Protein AF-A0AA40KSC4-F1 (afdb_monomer_lite)

Organism: NCBI:txid60889

Secondary structure (DSSP, 8-state):
--HHHHHHHHHHHHHHHHHHHHHHHHHHHHTTTTT--SS-HHHHHHHHHHHHHHHHHHHHHHHHHHHHHHHHHHHHHH-SPPP-TT--HHHHHHHHHHHHHHHHHHHHHHHHHHHHHHHHHHHHHHHHHHHHTT--S-----SHHHHHHHHHTT-TTSTTSTTTSSSGGGSS--

Foldseek 3Di:
DVVVVVVVVVVVVVVVVVVVVVVVVVVVVVVVVVPDPPDDPVRVVVVVVVVVVVVVVVVVVVVVVVVVVVVVVCCVVVDDDDDDPPDDPVVVVVVVVVVVVVVVVVVVVVVVVVVVVVVVVVVVVVVVVVVVVVPPDDDDDDPPPVVVVCVVPVPPPDPVVVVVVVPVVPPPPD

InterPro domains:
  IPR001978 Troponin [PF00992] (44-130)
  IPR038077 Troponin domain superfamily [G3DSA:1.20.5.350] (29-167)
  IPR038077 Troponin domain superfamily [SSF90250] (38-125)
  IPR050875 Troponin I [PTHR13738] (4-150)

pLDDT: mean 74.46, std 19.04, range [39.09, 96.94]

Radius of gyration: 36.13 Å; chains: 1; bounding box: 70×34×116 Å

Structure (mmCIF, N/CA/C/O backbone):
data_AF-A0AA40KSC4-F1
#
_entry.id   AF-A0AA40KSC4-F1
#
loop_
_atom_site.group_PDB
_atom_site.id
_atom_site.type_symbol
_atom_site.label_atom_id
_atom_site.label_alt_id
_atom_site.label_comp_id
_atom_site.label_asym_id
_atom_site.label_entity_id
_atom_site.label_seq_id
_atom_site.pdbx_PDB_ins_code
_atom_site.Cartn_x
_atom_site.Cartn_y
_atom_site.Cartn_z
_atom_site.occupancy
_atom_site.B_iso_or_equiv
_atom_site.auth_seq_id
_atom_site.auth_comp_id
_atom_site.auth_asym_id
_atom_site.auth_atom_id
_atom_site.pdbx_PDB_model_num
ATOM 1 N N . MET A 1 1 ? 9.607 7.571 -80.999 1.00 56.31 1 MET A N 1
ATOM 2 C CA . MET A 1 1 ? 10.299 6.287 -80.749 1.00 56.31 1 MET A CA 1
ATOM 3 C C . MET A 1 1 ? 11.810 6.425 -80.520 1.00 56.31 1 MET A C 1
ATOM 5 O O . MET A 1 1 ? 12.363 5.524 -79.915 1.00 56.31 1 MET A O 1
ATOM 9 N N . ALA A 1 2 ? 12.485 7.516 -80.926 1.00 57.31 2 ALA A N 1
ATOM 10 C CA . ALA A 1 2 ? 13.921 7.715 -80.645 1.00 57.31 2 ALA A CA 1
ATOM 11 C C . ALA A 1 2 ? 14.215 8.330 -79.252 1.00 57.31 2 ALA A C 1
ATOM 13 O O . ALA A 1 2 ? 15.182 7.944 -78.602 1.00 57.31 2 ALA A O 1
ATOM 14 N N . ASP A 1 3 ? 13.349 9.216 -78.745 1.00 55.50 3 ASP A N 1
ATOM 15 C CA . ASP A 1 3 ? 13.560 9.906 -77.456 1.00 55.50 3 ASP A CA 1
ATOM 16 C C . ASP A 1 3 ? 13.404 9.013 -76.209 1.00 55.50 3 ASP A C 1
ATOM 18 O O . ASP A 1 3 ? 13.954 9.311 -75.144 1.00 55.50 3 ASP A O 1
ATOM 22 N N . ASP A 1 4 ? 12.668 7.904 -76.318 1.00 57.59 4 ASP A N 1
ATOM 23 C CA . ASP A 1 4 ? 12.427 6.991 -75.193 1.00 57.59 4 ASP A CA 1
ATOM 24 C C . ASP A 1 4 ? 13.629 6.077 -74.918 1.00 57.59 4 ASP A C 1
ATOM 26 O O . ASP A 1 4 ? 13.910 5.733 -73.765 1.00 57.59 4 ASP A O 1
ATOM 30 N N . GLU A 1 5 ? 14.402 5.729 -75.950 1.00 60.81 5 GLU A N 1
ATOM 31 C CA . GLU A 1 5 ? 15.614 4.925 -75.787 1.00 60.81 5 GLU A CA 1
ATOM 32 C C . GLU A 1 5 ? 16.754 5.718 -75.142 1.00 60.81 5 GLU A C 1
ATOM 34 O O . GLU A 1 5 ? 17.491 5.177 -74.313 1.00 60.81 5 GLU A O 1
ATOM 39 N N . GLU A 1 6 ? 16.887 7.009 -75.452 1.00 62.53 6 GLU A N 1
ATOM 40 C CA . GLU A 1 6 ? 17.943 7.847 -74.880 1.00 62.53 6 GLU A CA 1
ATOM 41 C C . GLU A 1 6 ? 17.708 8.126 -73.386 1.00 62.53 6 GLU A C 1
ATOM 43 O O . GLU A 1 6 ? 18.639 8.055 -72.575 1.00 62.53 6 GLU A O 1
ATOM 48 N N . LYS A 1 7 ? 16.451 8.348 -72.980 1.00 64.38 7 LYS A N 1
ATOM 49 C CA . LYS A 1 7 ? 16.074 8.469 -71.560 1.00 64.38 7 LYS A CA 1
ATOM 50 C C . LYS A 1 7 ? 16.331 7.173 -70.795 1.00 64.38 7 LYS A C 1
ATOM 52 O O . LYS A 1 7 ? 16.880 7.215 -69.695 1.00 64.38 7 LYS A O 1
ATOM 57 N N . LYS A 1 8 ? 16.022 6.021 -71.397 1.00 68.62 8 LYS A N 1
ATOM 58 C CA . LYS A 1 8 ? 16.261 4.703 -70.792 1.00 68.62 8 LYS A CA 1
ATOM 59 C C . LYS A 1 8 ? 17.755 4.413 -70.605 1.00 68.62 8 LYS A C 1
ATOM 61 O O . LYS A 1 8 ? 18.143 3.855 -69.580 1.00 68.62 8 LYS A O 1
ATOM 66 N N . ARG A 1 9 ? 18.608 4.858 -71.537 1.00 70.38 9 ARG A N 1
ATOM 67 C CA . ARG A 1 9 ? 20.077 4.765 -71.420 1.00 70.38 9 ARG A CA 1
ATOM 68 C C . ARG A 1 9 ? 20.629 5.671 -70.316 1.00 70.38 9 ARG A C 1
ATOM 70 O O . ARG A 1 9 ? 21.408 5.201 -69.489 1.00 70.38 9 ARG A O 1
ATOM 77 N N . LYS A 1 10 ? 20.174 6.927 -70.238 1.00 71.31 10 LYS A N 1
ATOM 78 C CA . LYS A 1 10 ? 20.571 7.862 -69.166 1.00 71.31 10 LYS A CA 1
ATOM 79 C C . LYS A 1 10 ? 20.138 7.360 -67.786 1.00 71.31 10 LYS A C 1
ATOM 81 O O . LYS A 1 10 ? 20.911 7.431 -66.834 1.00 71.31 10 LYS A O 1
ATOM 86 N N . GLN A 1 11 ? 18.943 6.782 -67.681 1.00 67.31 11 GLN A N 1
ATOM 87 C CA . GLN A 1 11 ? 18.432 6.233 -66.427 1.00 67.31 11 GLN A CA 1
ATOM 88 C C . GLN A 1 11 ? 19.224 4.995 -65.979 1.00 67.31 11 GLN A C 1
ATOM 90 O O . GLN A 1 11 ? 19.674 4.941 -64.833 1.00 67.31 11 GLN A O 1
ATOM 95 N N . ALA A 1 12 ? 19.529 4.078 -66.903 1.00 75.38 12 ALA A N 1
ATOM 96 C CA . ALA A 1 12 ? 20.381 2.920 -66.632 1.00 75.38 12 ALA A CA 1
ATOM 97 C C . ALA A 1 12 ? 21.796 3.315 -66.171 1.00 75.38 12 ALA A C 1
ATOM 99 O O . ALA A 1 12 ? 22.358 2.692 -65.268 1.00 75.38 12 ALA A O 1
ATOM 100 N N . GLU A 1 13 ? 22.370 4.379 -66.734 1.00 74.50 13 GLU A N 1
ATOM 101 C CA . GLU A 1 13 ? 23.677 4.880 -66.307 1.00 74.50 13 GLU A CA 1
ATOM 102 C C . GLU A 1 13 ? 23.628 5.506 -64.903 1.00 74.50 13 GLU A C 1
ATOM 104 O O . GLU A 1 13 ? 24.516 5.270 -64.077 1.00 74.50 13 GLU A O 1
ATOM 109 N N . THR A 1 14 ? 22.566 6.255 -64.587 1.00 69.81 14 THR A N 1
ATOM 110 C CA . THR A 1 14 ? 22.382 6.817 -63.240 1.00 69.81 14 THR A CA 1
ATOM 111 C C . THR A 1 14 ? 22.144 5.742 -62.184 1.00 69.81 14 THR A C 1
ATOM 113 O O . THR A 1 14 ? 22.677 5.847 -61.077 1.00 69.81 14 THR A O 1
ATOM 116 N N . ASP A 1 15 ? 21.415 4.681 -62.522 1.00 76.19 15 ASP A N 1
ATOM 117 C CA . ASP A 1 15 ? 21.152 3.571 -61.610 1.00 76.19 15 ASP A CA 1
ATOM 118 C C . ASP A 1 15 ? 22.405 2.714 -61.393 1.00 76.19 15 ASP A C 1
ATOM 120 O O . ASP A 1 15 ? 22.669 2.287 -60.266 1.00 76.19 15 ASP A O 1
ATOM 124 N N . ARG A 1 16 ? 23.262 2.577 -62.414 1.00 76.81 16 ARG A N 1
ATOM 125 C CA . ARG A 1 16 ? 24.585 1.952 -62.278 1.00 76.81 16 ARG A CA 1
ATOM 126 C C . ARG A 1 16 ? 25.504 2.756 -61.352 1.00 76.81 16 ARG A C 1
ATOM 128 O O . ARG A 1 16 ? 26.089 2.182 -60.435 1.00 76.81 16 ARG A O 1
ATOM 135 N N . LYS A 1 17 ? 25.560 4.084 -61.514 1.00 79.19 17 LYS A N 1
ATOM 136 C CA . LYS A 1 17 ? 26.336 4.981 -60.632 1.00 79.19 17 LYS A CA 1
ATOM 137 C C . LYS A 1 17 ? 25.819 4.953 -59.187 1.00 79.19 17 LYS A C 1
ATOM 139 O O . LYS A 1 17 ? 26.605 4.925 -58.243 1.00 79.19 17 LYS A O 1
ATOM 144 N N . ARG A 1 18 ? 24.499 4.898 -58.984 1.00 73.44 18 ARG A N 1
ATOM 145 C CA . ARG A 1 18 ? 23.886 4.770 -57.647 1.00 73.44 18 ARG A CA 1
ATOM 146 C C . ARG A 1 18 ? 24.179 3.417 -56.997 1.00 73.44 18 ARG A C 1
ATOM 148 O O . ARG A 1 18 ? 24.450 3.373 -55.796 1.00 73.44 18 ARG A O 1
ATOM 155 N N . ALA A 1 19 ? 24.148 2.331 -57.768 1.00 78.19 19 ALA A N 1
ATOM 156 C CA . ALA A 1 19 ? 24.475 0.993 -57.284 1.00 78.19 19 ALA A CA 1
ATOM 157 C C . ALA A 1 19 ? 25.947 0.884 -56.862 1.00 78.19 19 ALA A C 1
ATOM 159 O O . ALA A 1 19 ? 26.241 0.339 -55.800 1.00 78.19 19 ALA A O 1
ATOM 160 N N . GLU A 1 20 ? 26.858 1.480 -57.629 1.00 78.75 20 GLU A N 1
ATOM 161 C CA . GLU A 1 20 ? 28.287 1.513 -57.315 1.00 78.75 20 GLU A CA 1
ATOM 162 C C . GLU A 1 20 ? 28.583 2.313 -56.035 1.00 78.75 20 GLU A C 1
ATOM 164 O O . GLU A 1 20 ? 29.295 1.842 -55.146 1.00 78.75 20 GLU A O 1
ATOM 169 N N . VAL A 1 21 ? 27.954 3.484 -55.868 1.00 75.50 21 VAL A N 1
ATOM 170 C CA . VAL A 1 21 ? 28.062 4.279 -54.630 1.00 75.50 21 VAL A CA 1
ATOM 171 C C . VAL A 1 21 ? 27.519 3.506 -53.424 1.00 75.50 21 VAL A C 1
ATOM 173 O O . VAL A 1 21 ? 28.109 3.543 -52.340 1.00 75.50 21 VAL A O 1
ATOM 176 N N . ARG A 1 22 ? 26.423 2.759 -53.603 1.00 75.56 22 ARG A N 1
ATOM 177 C CA . ARG A 1 22 ? 25.840 1.918 -52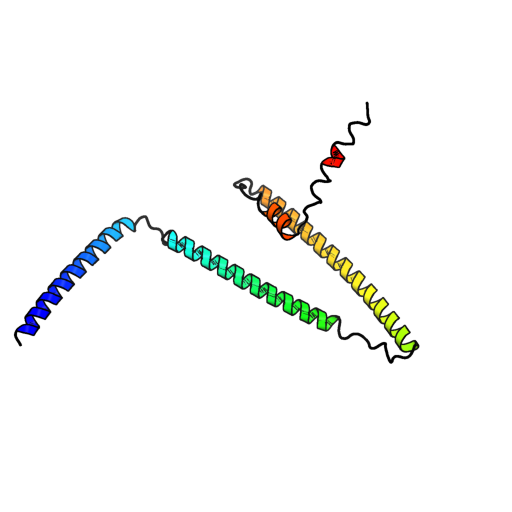.551 1.00 75.56 22 ARG A CA 1
ATOM 178 C C . ARG A 1 22 ? 26.751 0.744 -52.185 1.00 75.56 22 ARG A C 1
ATOM 180 O O . ARG A 1 22 ? 26.925 0.484 -50.996 1.00 75.56 22 ARG A O 1
ATOM 187 N N . ALA A 1 23 ? 27.372 0.096 -53.170 1.00 79.31 23 ALA A N 1
ATOM 188 C CA . ALA A 1 23 ? 28.334 -0.982 -52.954 1.00 79.31 23 ALA 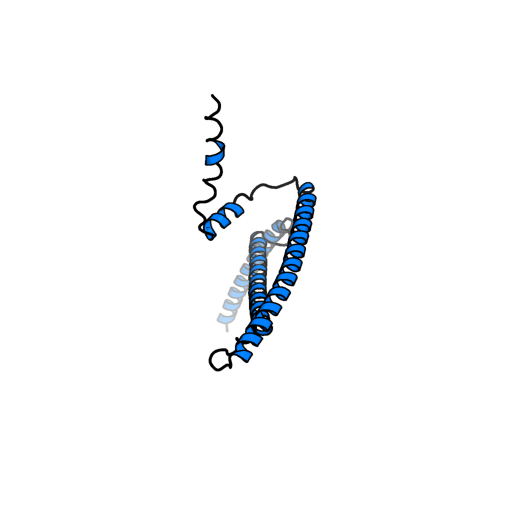A CA 1
ATOM 189 C C . ALA A 1 23 ? 29.580 -0.482 -52.203 1.00 79.31 23 ALA A C 1
ATOM 191 O O . ALA A 1 23 ? 29.971 -1.071 -51.194 1.00 79.31 23 ALA A O 1
ATOM 192 N N . ARG A 1 24 ? 30.123 0.677 -52.597 1.00 74.25 24 ARG A N 1
ATOM 193 C CA . ARG A 1 24 ? 31.278 1.306 -51.935 1.00 74.25 24 ARG A CA 1
ATOM 194 C C . ARG A 1 24 ? 30.981 1.702 -50.482 1.00 74.25 24 ARG A C 1
ATOM 196 O O . ARG A 1 24 ? 31.824 1.525 -49.601 1.00 74.25 24 ARG A O 1
ATOM 203 N N . LEU A 1 25 ? 29.771 2.196 -50.205 1.00 68.12 25 LEU A N 1
ATOM 204 C CA . LEU A 1 25 ? 29.307 2.486 -48.840 1.00 68.12 25 LEU A CA 1
ATOM 205 C C . LEU A 1 25 ? 29.128 1.212 -48.001 1.00 68.12 25 LEU A C 1
ATOM 207 O O . LEU A 1 25 ? 29.429 1.207 -46.803 1.00 68.12 25 LEU A O 1
ATOM 211 N N . GLU A 1 26 ? 28.658 0.122 -48.607 1.00 70.19 26 GLU A N 1
ATOM 212 C CA . GLU A 1 26 ? 28.467 -1.152 -47.919 1.00 70.19 26 GLU A CA 1
ATOM 213 C C . GLU A 1 26 ? 29.805 -1.828 -47.584 1.00 70.19 26 GLU A C 1
ATOM 215 O O . GLU A 1 26 ? 29.969 -2.347 -46.475 1.00 70.19 26 GLU A O 1
ATOM 220 N N . GLU A 1 27 ? 30.787 -1.758 -48.479 1.00 67.38 27 GLU A N 1
ATOM 221 C CA . GLU A 1 27 ? 32.127 -2.321 -48.300 1.00 67.38 27 GLU A CA 1
ATOM 222 C C . GLU A 1 27 ? 32.930 -1.569 -47.226 1.00 67.38 27 GLU A C 1
ATOM 224 O O . GLU A 1 27 ? 33.453 -2.185 -46.291 1.00 67.38 27 GLU A O 1
ATOM 229 N N . ALA A 1 28 ? 32.865 -0.232 -47.221 1.00 65.94 28 ALA A N 1
ATOM 230 C CA . ALA A 1 28 ? 33.409 0.595 -46.139 1.00 65.94 28 ALA A CA 1
ATOM 231 C C . ALA A 1 28 ? 32.735 0.321 -44.775 1.00 65.94 28 ALA A C 1
ATOM 233 O O . ALA A 1 28 ? 33.330 0.529 -43.710 1.00 65.94 28 ALA A O 1
ATOM 234 N N . SER A 1 29 ? 31.490 -0.174 -44.779 1.00 61.03 29 SER A N 1
ATOM 235 C CA . SER A 1 29 ? 30.779 -0.562 -43.559 1.00 61.03 29 SER A CA 1
ATOM 236 C C . SER A 1 29 ? 31.182 -1.947 -43.037 1.00 61.03 29 SER A C 1
ATOM 238 O O . SER A 1 29 ? 31.087 -2.167 -41.830 1.00 61.03 29 SER A O 1
ATOM 240 N N . LYS A 1 30 ? 31.647 -2.870 -43.895 1.00 62.56 30 LYS A N 1
ATOM 241 C CA . LYS A 1 30 ? 31.992 -4.260 -43.527 1.00 62.56 30 LYS A CA 1
ATOM 242 C C . LYS A 1 30 ? 33.263 -4.340 -42.677 1.00 62.56 30 LYS A C 1
ATOM 244 O O . LYS A 1 30 ? 33.241 -4.992 -41.635 1.00 62.56 30 LYS A O 1
ATOM 249 N N . ALA A 1 31 ? 34.293 -3.554 -42.990 1.00 58.94 31 ALA A N 1
ATOM 250 C CA . ALA A 1 31 ? 35.514 -3.474 -42.176 1.00 58.94 31 ALA A CA 1
ATOM 251 C C . ALA A 1 31 ? 35.276 -2.899 -40.758 1.00 58.94 31 ALA A C 1
ATOM 253 O O . ALA A 1 31 ? 35.989 -3.225 -39.811 1.00 58.94 31 ALA A O 1
ATOM 254 N N . LYS A 1 32 ? 34.217 -2.094 -40.567 1.00 56.91 32 LYS A N 1
ATOM 255 C CA . LYS A 1 32 ? 33.813 -1.553 -39.251 1.00 56.91 32 LYS A CA 1
ATOM 256 C C . LYS A 1 32 ? 32.831 -2.453 -38.481 1.00 56.91 32 LYS A C 1
ATOM 258 O O . LYS A 1 32 ? 32.484 -2.122 -37.345 1.00 56.91 32 LYS A O 1
ATOM 263 N N . LYS A 1 33 ? 32.360 -3.563 -39.067 1.00 54.53 33 LYS A N 1
ATOM 264 C CA . LYS A 1 33 ? 31.391 -4.488 -38.440 1.00 54.53 33 LYS A CA 1
ATOM 265 C C . LYS A 1 33 ? 32.045 -5.502 -37.498 1.00 54.53 33 LYS A C 1
ATOM 267 O O . LYS A 1 33 ? 31.406 -5.885 -36.526 1.00 54.53 33 LYS A O 1
ATOM 272 N N . ALA A 1 34 ? 33.322 -5.841 -37.689 1.00 56.16 34 ALA A N 1
ATOM 273 C CA . ALA A 1 34 ? 34.016 -6.839 -36.863 1.00 56.16 34 ALA A CA 1
ATOM 274 C C . ALA A 1 34 ? 34.230 -6.419 -35.388 1.00 56.16 34 ALA A C 1
ATOM 276 O O . ALA A 1 34 ? 34.394 -7.276 -34.528 1.00 56.16 34 ALA A O 1
ATOM 277 N N . LYS A 1 35 ? 34.170 -5.115 -35.060 1.00 56.25 35 LYS A N 1
ATOM 278 C CA . LYS A 1 35 ? 34.245 -4.593 -33.672 1.00 56.25 35 LYS A CA 1
ATOM 279 C C . LYS A 1 35 ? 32.929 -3.983 -33.157 1.00 56.25 35 LYS A C 1
ATOM 281 O O . LYS A 1 35 ? 32.883 -3.425 -32.062 1.00 56.25 35 LYS A O 1
ATOM 286 N N . LYS A 1 36 ? 31.839 -4.068 -33.928 1.00 56.28 36 LYS A N 1
ATOM 287 C CA . LYS A 1 36 ? 30.520 -3.510 -33.579 1.00 56.28 36 LYS A CA 1
ATOM 288 C C . LYS A 1 36 ? 29.629 -4.625 -33.033 1.00 56.28 36 LYS A C 1
ATOM 290 O O . LYS A 1 36 ? 28.798 -5.175 -33.746 1.00 56.28 36 LYS A O 1
ATOM 295 N N . GLY A 1 37 ? 29.803 -4.961 -31.754 1.00 62.50 37 GLY A N 1
ATOM 296 C CA . GLY A 1 37 ? 28.872 -5.851 -31.055 1.00 62.50 37 GLY A CA 1
ATOM 297 C C . GLY A 1 37 ? 27.428 -5.373 -31.243 1.00 62.50 37 GLY A C 1
ATOM 298 O O . GLY A 1 37 ? 27.203 -4.174 -31.147 1.00 62.50 37 GLY A O 1
ATOM 299 N N . PHE A 1 38 ? 26.518 -6.311 -31.538 1.00 63.31 38 PHE A N 1
ATOM 300 C CA . PHE A 1 38 ? 25.040 -6.338 -31.684 1.00 63.31 38 PHE A CA 1
ATOM 301 C C . PHE A 1 38 ? 24.180 -5.042 -31.649 1.00 63.31 38 PHE A C 1
ATOM 303 O O . PHE A 1 38 ? 23.093 -4.995 -32.218 1.00 63.31 38 PHE A O 1
ATOM 310 N N . MET A 1 39 ? 24.614 -3.967 -30.998 1.00 76.19 39 MET A N 1
ATOM 311 C CA . MET A 1 39 ? 23.925 -2.691 -30.854 1.00 76.19 39 MET A CA 1
ATOM 312 C C . MET A 1 39 ? 24.887 -1.517 -31.047 1.00 76.19 39 MET A C 1
ATOM 314 O O . MET A 1 39 ? 25.936 -1.460 -30.407 1.00 76.19 39 MET A O 1
ATOM 318 N N . THR A 1 40 ? 24.476 -0.495 -31.805 1.00 83.69 40 THR A N 1
ATOM 319 C CA . THR A 1 40 ? 25.150 0.810 -31.738 1.00 83.69 40 THR A CA 1
ATOM 320 C C . THR A 1 40 ? 24.953 1.430 -30.344 1.00 83.69 40 THR A C 1
ATOM 322 O O . THR A 1 40 ? 23.908 1.215 -29.709 1.00 83.69 40 THR A O 1
ATOM 325 N N . PRO A 1 41 ? 25.939 2.185 -29.824 1.00 81.94 41 PRO A N 1
ATOM 326 C CA . PRO A 1 41 ? 25.871 2.761 -28.480 1.00 81.94 41 PRO A CA 1
ATOM 327 C C . PRO A 1 41 ? 24.632 3.646 -28.279 1.00 81.94 41 PRO A C 1
ATOM 329 O O . PRO A 1 41 ? 23.996 3.575 -27.224 1.00 81.94 41 PRO A O 1
ATOM 332 N N . ASP A 1 42 ? 24.220 4.393 -29.304 1.00 81.44 42 ASP A N 1
ATOM 333 C CA . ASP A 1 42 ? 23.038 5.260 -29.250 1.00 81.44 42 ASP A CA 1
ATOM 334 C C . ASP A 1 42 ? 21.729 4.471 -29.238 1.00 81.44 42 ASP A C 1
ATOM 336 O O . ASP A 1 42 ? 20.832 4.760 -28.440 1.00 81.44 42 ASP A O 1
ATOM 340 N N . ARG A 1 43 ? 21.641 3.386 -30.019 1.00 83.31 43 ARG A N 1
ATOM 341 C CA . ARG A 1 43 ? 20.479 2.486 -29.985 1.00 83.31 43 ARG A CA 1
ATOM 342 C C . ARG A 1 43 ? 20.351 1.810 -28.618 1.00 83.31 43 ARG A C 1
ATOM 344 O O . ARG A 1 43 ? 19.245 1.696 -28.095 1.00 83.31 43 ARG A O 1
ATOM 351 N N . LY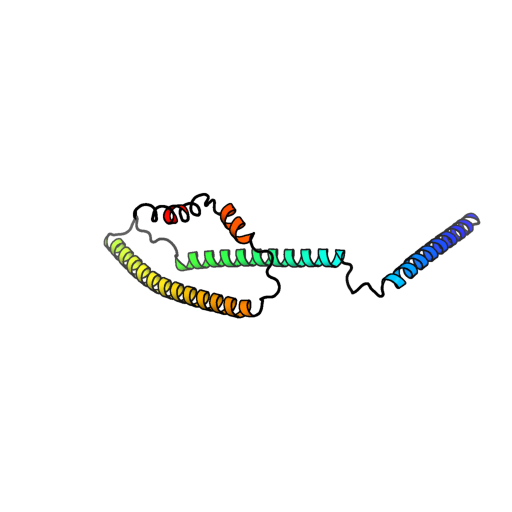S A 1 44 ? 21.469 1.413 -27.993 1.00 84.75 44 LYS A N 1
ATOM 352 C CA . LYS A 1 44 ? 21.478 0.815 -26.644 1.00 84.75 44 LYS A CA 1
ATOM 353 C C . LYS A 1 44 ? 21.045 1.824 -25.569 1.00 84.75 44 LYS A C 1
ATOM 355 O O . LYS A 1 44 ? 20.296 1.460 -24.664 1.00 84.75 44 LYS A O 1
ATOM 360 N N . LYS A 1 45 ? 21.465 3.092 -25.666 1.00 85.81 45 LYS A N 1
ATOM 361 C CA . LYS A 1 45 ? 20.992 4.176 -24.781 1.00 85.81 45 LYS A CA 1
ATOM 362 C C . LYS A 1 45 ? 19.482 4.394 -24.924 1.00 85.81 45 LYS A C 1
ATOM 364 O O . LYS A 1 45 ? 18.785 4.386 -23.910 1.00 85.81 45 LYS A O 1
ATOM 369 N N . LYS A 1 46 ? 18.977 4.493 -26.160 1.00 88.75 46 LYS A N 1
ATOM 370 C CA . LYS A 1 46 ? 17.543 4.665 -26.444 1.00 88.75 46 LYS A CA 1
ATOM 371 C C . LYS A 1 46 ? 16.709 3.486 -25.929 1.00 88.75 46 LYS A C 1
ATOM 373 O O . LYS A 1 46 ? 15.688 3.703 -25.287 1.00 88.75 46 LYS A O 1
ATOM 378 N N . LEU A 1 47 ? 17.179 2.252 -26.120 1.00 89.94 47 LEU A N 1
ATOM 379 C CA . LEU A 1 47 ? 16.496 1.053 -25.625 1.00 89.94 47 LEU A CA 1
ATOM 380 C C . LEU A 1 47 ? 16.396 1.031 -24.092 1.00 89.94 47 LEU A C 1
ATOM 382 O O . LEU A 1 47 ? 15.317 0.804 -23.553 1.00 89.94 47 LEU A O 1
ATOM 386 N N . ARG A 1 48 ? 17.487 1.328 -23.373 1.00 90.12 48 ARG A N 1
ATOM 387 C CA . ARG A 1 48 ? 17.462 1.397 -21.898 1.00 90.12 48 ARG A CA 1
ATOM 388 C C . ARG A 1 48 ? 16.494 2.457 -21.379 1.00 90.12 48 ARG A C 1
ATOM 390 O O . ARG A 1 48 ? 15.834 2.226 -20.370 1.00 90.12 48 ARG A O 1
ATOM 397 N N . LEU A 1 49 ? 16.415 3.604 -22.055 1.00 90.44 49 LEU A N 1
ATOM 398 C CA . LEU A 1 49 ? 15.462 4.654 -21.705 1.00 90.44 49 LEU A CA 1
ATOM 399 C C . LEU A 1 49 ? 14.019 4.162 -21.859 1.00 90.44 49 LEU A C 1
ATOM 401 O O . LEU A 1 49 ? 13.226 4.335 -20.940 1.00 90.44 49 LEU A O 1
ATOM 405 N N . LEU A 1 50 ? 13.692 3.515 -22.982 1.00 92.62 50 LEU A N 1
ATOM 406 C CA . LEU A 1 50 ? 12.352 2.973 -23.226 1.00 92.62 50 LEU A CA 1
ATOM 407 C C . LEU A 1 50 ? 11.963 1.904 -22.198 1.00 92.62 50 LEU A C 1
ATOM 409 O O . LEU A 1 50 ? 10.842 1.923 -21.702 1.00 92.62 50 LEU A O 1
ATOM 413 N N . LEU A 1 51 ? 12.894 1.023 -21.820 1.00 92.88 51 LEU A N 1
ATOM 414 C CA . LEU A 1 51 ? 12.641 -0.011 -20.811 1.00 92.88 51 LEU A CA 1
ATOM 415 C C . LEU A 1 51 ? 12.358 0.583 -19.425 1.00 92.88 51 LEU A C 1
ATOM 417 O O . LEU A 1 51 ? 11.423 0.151 -18.760 1.00 92.88 51 LEU A O 1
ATOM 421 N N . ARG A 1 52 ? 13.113 1.607 -19.004 1.00 93.00 52 ARG A N 1
ATOM 422 C CA . ARG A 1 52 ? 12.863 2.304 -17.730 1.00 93.00 52 ARG A CA 1
ATOM 423 C C . ARG A 1 52 ? 11.550 3.077 -17.744 1.00 93.00 52 ARG A C 1
ATOM 425 O O . ARG A 1 52 ? 10.834 3.037 -16.754 1.00 93.00 52 ARG A O 1
ATOM 432 N N . LYS A 1 53 ? 11.223 3.742 -18.859 1.00 94.00 53 LYS A N 1
ATOM 433 C CA . LYS A 1 53 ? 9.935 4.430 -19.033 1.00 94.00 53 LYS A CA 1
ATOM 434 C C . LYS A 1 53 ? 8.771 3.448 -18.937 1.00 94.00 53 LYS A C 1
ATOM 436 O O . LYS A 1 53 ? 7.848 3.693 -18.177 1.00 94.00 53 LYS A O 1
ATOM 441 N N . LYS A 1 54 ? 8.856 2.303 -19.623 1.00 94.69 54 LYS A N 1
ATOM 442 C CA . LYS A 1 54 ? 7.835 1.252 -19.535 1.00 94.69 54 LYS A CA 1
ATOM 443 C C . LYS A 1 54 ? 7.708 0.701 -18.111 1.00 94.69 54 LYS A C 1
ATOM 445 O O . LYS A 1 54 ? 6.599 0.549 -17.627 1.00 94.69 54 LYS A O 1
ATOM 450 N N . ALA A 1 55 ? 8.825 0.448 -17.428 1.00 93.56 55 ALA A N 1
ATOM 451 C CA . ALA A 1 55 ? 8.801 -0.021 -16.043 1.00 93.56 55 ALA A CA 1
ATOM 452 C C . ALA A 1 55 ? 8.189 1.011 -15.077 1.00 93.56 55 ALA A C 1
ATOM 454 O O . ALA A 1 55 ? 7.445 0.632 -14.180 1.00 93.56 55 ALA A O 1
ATOM 455 N N . ALA A 1 56 ? 8.474 2.303 -15.267 1.00 92.12 56 ALA A N 1
ATOM 456 C CA . ALA A 1 56 ? 7.899 3.376 -14.458 1.00 92.12 56 ALA A CA 1
ATOM 457 C C . ALA A 1 56 ? 6.387 3.535 -14.689 1.00 92.12 56 ALA A C 1
ATOM 459 O O . ALA A 1 56 ? 5.640 3.675 -13.726 1.00 92.12 56 ALA A O 1
ATOM 460 N N . GLU A 1 57 ? 5.938 3.468 -15.945 1.00 91.75 57 GLU A N 1
ATOM 461 C CA . GLU A 1 57 ? 4.512 3.514 -16.295 1.00 91.75 57 GLU A CA 1
ATOM 462 C C . GLU A 1 57 ? 3.739 2.331 -15.701 1.00 91.75 57 GLU A C 1
ATOM 464 O O . GLU A 1 57 ? 2.701 2.521 -15.073 1.00 91.75 57 GLU A O 1
ATOM 469 N N . GLU A 1 58 ? 4.261 1.109 -15.828 1.00 90.12 58 GLU A N 1
ATOM 470 C CA . GLU A 1 58 ? 3.611 -0.074 -15.249 1.00 90.12 58 GLU A CA 1
ATOM 471 C C . GLU A 1 58 ? 3.590 -0.026 -13.712 1.00 90.12 58 GLU A C 1
ATOM 473 O O . GLU A 1 58 ? 2.574 -0.360 -13.104 1.00 90.12 58 GLU A O 1
ATOM 478 N N . LEU A 1 59 ? 4.651 0.486 -13.074 1.00 90.56 59 LEU A N 1
ATOM 479 C CA . LEU A 1 59 ? 4.669 0.708 -11.625 1.00 90.56 59 LEU A CA 1
ATOM 480 C C . LEU A 1 59 ? 3.595 1.716 -11.189 1.00 90.56 59 LEU A C 1
ATOM 482 O O . LEU A 1 59 ? 2.928 1.500 -10.178 1.00 90.56 59 LEU A O 1
ATOM 486 N N . LYS A 1 60 ? 3.407 2.806 -11.944 1.00 92.00 60 LYS A N 1
ATOM 487 C CA . LYS A 1 60 ? 2.388 3.821 -11.647 1.00 92.00 60 LYS A CA 1
ATOM 488 C C . LYS A 1 60 ? 0.972 3.252 -11.779 1.00 92.00 60 LYS A C 1
ATOM 490 O O . LYS A 1 60 ? 0.164 3.426 -10.871 1.00 92.00 60 LYS A O 1
ATOM 495 N N . LYS A 1 61 ? 0.693 2.494 -12.844 1.00 93.31 61 LYS A N 1
ATOM 496 C CA . LYS A 1 61 ? -0.598 1.803 -13.016 1.00 93.31 61 LYS A CA 1
ATOM 497 C C . LYS A 1 61 ? -0.883 0.814 -11.888 1.00 93.31 61 LYS A C 1
ATOM 499 O O . LYS A 1 61 ? -2.011 0.718 -11.413 1.00 93.31 61 LYS A O 1
ATOM 504 N N . GLU A 1 62 ? 0.128 0.077 -11.431 1.00 91.94 62 GLU A N 1
ATOM 505 C CA . GLU A 1 62 ? -0.043 -0.853 -10.315 1.00 91.94 62 GLU A CA 1
ATOM 506 C C . GLU A 1 62 ? -0.323 -0.127 -8.991 1.00 91.94 62 GLU A C 1
ATOM 508 O O . GLU A 1 62 ? -1.170 -0.575 -8.212 1.00 91.94 62 GLU A O 1
ATOM 513 N N . GLN A 1 63 ? 0.332 1.013 -8.749 1.00 89.75 63 GLN A N 1
ATOM 514 C CA . GLN A 1 63 ? 0.038 1.868 -7.597 1.00 89.75 63 GLN A CA 1
ATOM 515 C C . GLN A 1 63 ? -1.405 2.376 -7.629 1.00 89.75 63 GLN A C 1
ATOM 517 O O . GLN A 1 63 ? -2.095 2.297 -6.614 1.00 89.75 63 GLN A O 1
ATOM 522 N N . GLU A 1 64 ? -1.879 2.835 -8.787 1.00 89.81 64 GLU A N 1
ATOM 523 C CA . GLU A 1 64 ? -3.259 3.290 -8.977 1.00 89.81 64 GLU A CA 1
ATOM 524 C C . GLU A 1 64 ? -4.263 2.151 -8.749 1.00 89.81 64 GLU A C 1
ATOM 526 O O . GLU A 1 64 ? -5.222 2.326 -7.995 1.00 89.81 64 GLU A O 1
ATOM 531 N N . ARG A 1 65 ? -3.996 0.947 -9.277 1.00 92.38 65 ARG A N 1
ATOM 532 C CA . ARG A 1 65 ? -4.814 -0.252 -9.020 1.00 92.38 65 ARG A CA 1
ATOM 533 C C . ARG A 1 65 ? -4.869 -0.593 -7.531 1.00 92.38 65 ARG A C 1
ATOM 535 O O . ARG A 1 65 ? -5.943 -0.847 -6.993 1.00 92.38 65 ARG A O 1
ATOM 542 N N . LYS A 1 66 ? -3.724 -0.582 -6.845 1.00 94.25 66 LYS A N 1
ATOM 543 C CA . LYS A 1 66 ? -3.648 -0.886 -5.408 1.00 94.25 66 LYS A CA 1
ATOM 544 C C . LYS A 1 66 ? -4.334 0.188 -4.560 1.00 94.25 66 LYS A C 1
ATOM 546 O O . LYS A 1 66 ? -4.947 -0.139 -3.547 1.00 94.25 66 LYS A O 1
ATOM 551 N N . ALA A 1 67 ? -4.253 1.456 -4.959 1.00 92.75 67 ALA A N 1
ATOM 552 C CA . ALA A 1 67 ? -4.940 2.552 -4.286 1.00 92.75 67 ALA A CA 1
ATOM 553 C C . ALA A 1 67 ? -6.462 2.474 -4.472 1.00 92.75 67 ALA A C 1
ATOM 555 O O . ALA A 1 67 ? -7.195 2.697 -3.508 1.00 92.75 67 ALA A O 1
ATOM 556 N N . ALA A 1 68 ? -6.933 2.124 -5.672 1.00 93.00 68 ALA A N 1
ATOM 557 C CA . ALA A 1 68 ? -8.348 1.894 -5.946 1.00 93.00 68 ALA A CA 1
ATOM 558 C C . ALA A 1 68 ? -8.889 0.704 -5.140 1.00 93.00 68 ALA A C 1
ATOM 560 O O . ALA A 1 68 ? -9.896 0.843 -4.451 1.00 93.00 68 ALA A O 1
ATOM 561 N N . GLU A 1 69 ? -8.171 -0.421 -5.122 1.00 94.69 69 GLU A N 1
ATOM 562 C CA . GLU A 1 69 ? -8.560 -1.588 -4.324 1.00 94.69 69 GLU A CA 1
ATOM 563 C C . GLU A 1 69 ? -8.564 -1.270 -2.823 1.00 94.69 69 GLU A C 1
ATOM 565 O O . GLU A 1 69 ? -9.497 -1.620 -2.106 1.00 94.69 69 GLU A O 1
ATOM 570 N N . ARG A 1 70 ? -7.573 -0.508 -2.339 1.00 94.19 70 ARG A N 1
ATOM 571 C CA . ARG A 1 70 ? -7.569 -0.025 -0.952 1.00 94.19 70 ARG A CA 1
ATOM 572 C C . ARG A 1 70 ? -8.814 0.809 -0.642 1.00 94.19 70 ARG A C 1
ATOM 574 O O . ARG A 1 70 ? -9.355 0.673 0.450 1.00 94.19 70 ARG A O 1
ATOM 581 N N . ARG A 1 71 ? -9.261 1.672 -1.562 1.00 92.25 71 ARG A N 1
ATOM 582 C CA . ARG A 1 71 ? -10.491 2.465 -1.381 1.00 92.25 71 ARG A CA 1
ATOM 583 C C . ARG A 1 71 ? -11.726 1.566 -1.332 1.00 92.25 71 ARG A C 1
ATOM 585 O O . ARG A 1 71 ? -12.509 1.711 -0.401 1.00 92.25 71 ARG A O 1
ATOM 592 N N . ARG A 1 72 ? -11.838 0.602 -2.250 1.00 94.94 72 ARG A N 1
ATOM 593 C CA . ARG A 1 72 ? -12.931 -0.382 -2.286 1.00 94.94 72 ARG A CA 1
ATOM 594 C C . ARG A 1 72 ? -13.044 -1.166 -0.975 1.00 94.94 72 ARG A C 1
ATOM 596 O O . ARG A 1 72 ? -14.120 -1.242 -0.398 1.00 94.94 72 ARG A O 1
ATOM 603 N N . ILE A 1 73 ? -11.925 -1.687 -0.468 1.00 94.94 73 ILE A N 1
ATOM 604 C CA . ILE A 1 73 ? -11.896 -2.453 0.787 1.00 94.94 73 ILE A CA 1
ATOM 605 C C . ILE A 1 73 ? -12.290 -1.579 1.985 1.00 94.94 73 ILE A C 1
ATOM 607 O O . ILE A 1 73 ? -12.959 -2.055 2.899 1.00 94.94 73 ILE A O 1
ATOM 611 N N . ILE A 1 74 ? -11.866 -0.310 2.018 1.00 93.44 74 ILE A N 1
ATOM 612 C CA . ILE A 1 74 ? -12.248 0.610 3.101 1.00 93.44 74 ILE A CA 1
ATOM 613 C C . ILE A 1 74 ? -13.755 0.858 3.079 1.00 93.44 74 ILE A C 1
ATOM 615 O O . ILE A 1 74 ? -14.379 0.820 4.133 1.00 93.44 74 ILE A O 1
ATOM 619 N N . GLU A 1 75 ? -14.335 1.082 1.903 1.00 92.50 75 GLU A N 1
ATOM 620 C CA . GLU A 1 75 ? -15.775 1.296 1.753 1.00 92.50 75 GLU A CA 1
ATOM 621 C C . GLU A 1 75 ? -16.581 0.064 2.185 1.00 92.50 75 GLU A C 1
ATOM 623 O O . GLU A 1 75 ? -17.515 0.185 2.976 1.00 92.50 75 GLU A O 1
ATOM 628 N N . GLU A 1 76 ? -16.155 -1.129 1.764 1.00 92.62 76 GLU A N 1
ATOM 629 C CA . GLU A 1 76 ? -16.765 -2.401 2.161 1.00 92.62 76 GLU A CA 1
ATOM 630 C C . GLU A 1 76 ? -16.668 -2.646 3.675 1.00 92.62 76 GLU A C 1
ATOM 632 O O . GLU A 1 76 ? -17.648 -3.025 4.315 1.00 92.62 76 GLU A O 1
ATOM 637 N N . ARG A 1 77 ? -15.497 -2.400 4.279 1.00 91.75 77 ARG A N 1
ATOM 638 C CA . ARG A 1 77 ? -15.277 -2.646 5.711 1.00 91.75 77 ARG A CA 1
ATOM 639 C C . ARG A 1 77 ? -15.962 -1.612 6.590 1.00 91.75 77 ARG A C 1
ATOM 641 O O . ARG A 1 77 ? -16.569 -1.981 7.592 1.00 91.75 77 ARG A O 1
ATOM 648 N N . CYS A 1 78 ? -15.820 -0.325 6.292 1.00 88.56 78 CYS A N 1
ATOM 649 C CA . CYS A 1 78 ? -16.357 0.737 7.141 1.00 88.56 78 CYS A CA 1
ATOM 650 C C . CYS A 1 78 ? -17.877 0.872 6.991 1.00 88.56 78 CYS A C 1
ATOM 652 O O . CYS A 1 78 ? -18.544 1.163 7.985 1.00 88.56 78 CYS A O 1
ATOM 654 N N . GLY A 1 79 ? -18.420 0.579 5.806 1.00 88.19 79 GLY A N 1
ATOM 655 C CA . GLY A 1 79 ? -19.846 0.675 5.519 1.00 88.19 79 GLY A CA 1
ATOM 656 C C . GLY A 1 79 ? -20.377 2.106 5.620 1.00 88.19 79 GLY A C 1
ATOM 657 O O . GLY A 1 79 ? -19.624 3.082 5.621 1.00 88.19 79 GLY A O 1
ATOM 658 N N . LYS A 1 80 ? -21.704 2.230 5.708 1.00 86.31 80 LYS A N 1
ATOM 659 C CA . LYS A 1 80 ? -22.373 3.518 5.916 1.00 86.31 80 LYS A CA 1
ATOM 660 C C . LYS A 1 80 ? -22.403 3.876 7.408 1.00 86.31 80 LYS A C 1
ATOM 662 O O . LYS A 1 80 ? -22.527 2.971 8.240 1.00 86.31 80 LYS A O 1
ATOM 667 N N . PRO A 1 81 ? -22.311 5.169 7.762 1.00 87.19 81 PRO A N 1
ATOM 668 C CA . PRO A 1 81 ? -22.511 5.604 9.140 1.00 87.19 81 PRO A CA 1
ATOM 669 C C . PRO A 1 81 ? -23.905 5.188 9.628 1.00 87.19 81 PRO A C 1
ATOM 671 O O . PRO A 1 81 ? -24.866 5.195 8.859 1.00 87.19 81 PRO A O 1
ATOM 674 N N . LYS A 1 82 ? -24.011 4.787 10.900 1.00 85.94 82 LYS A N 1
ATOM 675 C CA . LYS A 1 82 ? -25.304 4.460 11.514 1.00 85.94 82 LYS A CA 1
ATOM 676 C C . LYS A 1 82 ? -26.086 5.752 11.765 1.00 85.94 82 LYS A C 1
ATOM 678 O O . LYS A 1 82 ? -25.517 6.698 12.301 1.00 85.94 82 LYS A O 1
ATOM 683 N N . ASN A 1 83 ? -27.373 5.772 11.413 1.00 82.69 83 ASN A N 1
ATOM 684 C CA . ASN A 1 83 ? -28.249 6.917 11.676 1.00 82.69 83 ASN A CA 1
ATOM 685 C C . ASN A 1 83 ? -28.512 7.038 13.180 1.00 82.69 83 ASN A C 1
ATOM 687 O O . ASN A 1 83 ? -29.040 6.109 13.793 1.00 82.69 83 ASN A O 1
ATOM 691 N N . VAL A 1 84 ? -28.137 8.177 13.756 1.00 81.94 84 VAL A N 1
ATOM 692 C CA . VAL A 1 84 ? -28.329 8.497 15.179 1.00 81.94 84 VAL A CA 1
ATOM 693 C C . VAL A 1 84 ? -29.330 9.631 15.404 1.00 81.94 84 VAL A C 1
ATOM 695 O O . VAL A 1 84 ? -29.794 9.786 16.526 1.00 81.94 84 VAL A O 1
ATOM 698 N N . ASP A 1 85 ? -29.689 10.373 14.354 1.00 81.56 85 ASP A N 1
ATOM 699 C CA . ASP A 1 85 ? -30.489 11.602 14.459 1.00 81.56 85 ASP A CA 1
ATOM 700 C C . ASP A 1 85 ? -31.965 11.333 14.805 1.00 81.56 85 ASP A C 1
ATOM 702 O O . ASP A 1 85 ? -32.550 12.057 15.603 1.00 81.56 85 ASP A O 1
ATOM 706 N N . ASP A 1 86 ? -32.535 10.236 14.294 1.00 84.06 86 ASP A N 1
ATOM 707 C CA . ASP A 1 86 ? -33.934 9.837 14.537 1.00 84.06 86 ASP A CA 1
ATOM 708 C C . ASP A 1 86 ? -34.061 8.640 15.505 1.00 84.06 86 ASP A C 1
ATOM 710 O O . ASP A 1 86 ? -35.108 7.993 15.601 1.00 84.06 86 ASP A O 1
ATOM 714 N N . ALA A 1 87 ? -32.971 8.264 16.180 1.00 86.38 87 ALA A N 1
ATOM 715 C CA . ALA A 1 87 ? -32.904 7.036 16.967 1.00 86.38 87 ALA A CA 1
ATOM 716 C C . ALA A 1 87 ? -33.367 7.236 18.421 1.00 86.38 87 ALA A C 1
ATOM 718 O O . ALA A 1 87 ? -33.078 8.245 19.059 1.00 86.38 87 ALA A O 1
ATOM 719 N N . SER A 1 88 ? -34.028 6.222 18.991 1.00 89.38 88 SER A N 1
ATOM 720 C CA . SER A 1 88 ? -34.370 6.212 20.419 1.00 89.38 88 SER A CA 1
ATOM 721 C C . SER A 1 88 ? -33.123 6.117 21.305 1.00 89.38 88 SER A C 1
ATOM 723 O O . SER A 1 88 ? -32.112 5.530 20.911 1.00 89.38 88 SER A O 1
ATOM 725 N N . GLU A 1 89 ? -33.207 6.621 22.538 1.00 88.12 89 GLU A N 1
ATOM 726 C CA . GLU A 1 89 ? -32.075 6.654 23.477 1.00 88.12 89 GLU A CA 1
ATOM 727 C C . GLU A 1 89 ? -31.437 5.267 23.703 1.00 88.12 89 GLU A C 1
ATOM 729 O O . GLU A 1 89 ? -30.212 5.131 23.712 1.00 88.12 89 GLU A O 1
ATOM 734 N N . GLU A 1 90 ? -32.245 4.207 23.811 1.00 90.94 90 GLU A N 1
ATOM 735 C CA . GLU A 1 90 ? -31.730 2.836 23.952 1.00 90.94 90 GLU A CA 1
ATOM 736 C C . GLU A 1 90 ? -30.994 2.361 22.690 1.00 90.94 90 GLU A C 1
ATOM 738 O O . GLU A 1 90 ? -29.952 1.704 22.766 1.00 90.94 90 GLU A O 1
ATOM 743 N N . THR A 1 91 ? -31.488 2.742 21.510 1.00 90.06 91 THR A N 1
ATOM 744 C CA . THR A 1 91 ? -30.827 2.431 20.237 1.00 90.06 91 THR A CA 1
ATOM 745 C C . THR A 1 91 ? -29.468 3.119 20.154 1.00 90.06 91 THR A C 1
ATOM 747 O O . THR A 1 91 ? -28.486 2.479 19.774 1.00 90.06 91 THR A O 1
ATOM 750 N N . VAL A 1 92 ? -29.375 4.380 20.584 1.00 90.81 92 VAL A N 1
ATOM 751 C CA . VAL A 1 92 ? -28.110 5.128 20.635 1.00 90.81 92 VAL A CA 1
ATOM 752 C C . VAL A 1 92 ? -27.114 4.455 21.586 1.00 90.81 92 VAL A C 1
ATOM 754 O O . VAL A 1 92 ? -25.972 4.194 21.200 1.00 90.81 92 VAL A O 1
ATOM 757 N N . LYS A 1 93 ? -27.544 4.076 22.798 1.00 92.50 93 LYS A N 1
ATOM 758 C CA . LYS A 1 93 ? -26.694 3.360 23.768 1.00 92.50 93 LYS A CA 1
ATOM 759 C C . LYS A 1 93 ? -26.171 2.035 23.213 1.00 92.50 93 LYS A C 1
ATOM 761 O O . LYS A 1 93 ? -24.993 1.715 23.381 1.00 92.50 93 LYS A O 1
ATOM 766 N N . ARG A 1 94 ? -27.015 1.269 22.515 1.00 92.56 94 ARG A N 1
ATOM 767 C CA . ARG A 1 94 ? -26.602 0.025 21.851 1.00 92.56 94 ARG A CA 1
ATOM 768 C C . ARG A 1 94 ? -25.567 0.277 20.755 1.00 92.56 94 ARG A C 1
ATOM 770 O O . ARG A 1 94 ? -24.547 -0.408 20.721 1.00 92.56 94 ARG A O 1
ATOM 777 N N . VAL A 1 95 ? -25.790 1.276 19.903 1.00 91.75 95 VAL A N 1
ATOM 778 C CA . VAL A 1 95 ? -24.859 1.648 18.828 1.00 91.75 95 VAL A CA 1
ATOM 779 C C . VAL A 1 95 ? -23.485 2.037 19.380 1.00 91.75 95 VAL A C 1
ATOM 781 O O . VAL A 1 95 ? -22.472 1.593 18.835 1.00 91.75 95 VAL A O 1
ATOM 784 N N . LEU A 1 96 ? -23.435 2.793 20.480 1.00 92.94 96 LEU A N 1
ATOM 785 C CA . LEU A 1 96 ? -22.183 3.158 21.150 1.00 92.94 96 LEU A CA 1
ATOM 786 C C . LEU A 1 96 ? -21.418 1.928 21.657 1.00 92.94 96 LEU A C 1
ATOM 788 O O . LEU A 1 96 ? -20.222 1.808 21.392 1.00 92.94 96 LEU A O 1
ATOM 792 N N . ARG A 1 97 ? -22.105 0.985 22.319 1.00 94.88 97 ARG A N 1
ATOM 793 C CA . ARG A 1 97 ? -21.494 -0.277 22.781 1.00 94.88 97 ARG A CA 1
ATOM 794 C C . ARG A 1 97 ? -20.932 -1.094 21.615 1.00 94.88 97 ARG A C 1
ATOM 796 O O . ARG A 1 97 ? -19.810 -1.586 21.688 1.00 94.88 97 ARG A O 1
ATOM 803 N N . GLU A 1 98 ? -21.681 -1.199 20.519 1.00 93.12 98 GLU A N 1
ATOM 804 C CA . GLU A 1 98 ? -21.241 -1.908 19.312 1.00 93.12 98 GLU A CA 1
ATOM 805 C C . GLU A 1 98 ? -19.994 -1.260 18.681 1.00 93.12 98 GLU A C 1
ATOM 807 O O . GLU A 1 98 ? -19.064 -1.971 18.299 1.00 93.12 98 GLU A O 1
ATOM 812 N N . TYR A 1 99 ? -19.939 0.075 18.587 1.00 93.81 99 TYR A N 1
ATOM 813 C CA . TYR A 1 99 ? -18.749 0.774 18.089 1.00 93.81 99 TYR A CA 1
ATOM 814 C C . TYR A 1 99 ? -17.550 0.606 19.018 1.00 93.81 99 TYR A C 1
ATOM 816 O O . TYR A 1 99 ? -16.451 0.361 18.531 1.00 93.81 99 TYR A O 1
ATOM 824 N N . HIS A 1 100 ? -17.756 0.689 20.332 1.00 95.56 100 HIS A N 1
ATOM 825 C CA . HIS A 1 100 ? -16.689 0.516 21.311 1.00 95.56 100 HI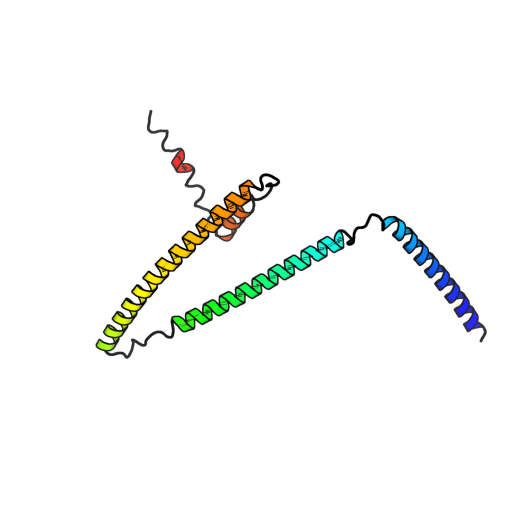S A CA 1
ATOM 826 C C . HIS A 1 100 ? -16.050 -0.877 21.210 1.00 95.56 100 HIS A C 1
ATOM 828 O O . HIS A 1 100 ? -14.839 -0.985 21.031 1.00 95.56 100 HIS A O 1
ATOM 834 N N . ASN A 1 101 ? -16.865 -1.936 21.187 1.00 96.38 101 ASN A N 1
ATOM 835 C CA . ASN A 1 101 ? -16.380 -3.309 21.018 1.00 96.38 101 ASN A CA 1
ATOM 836 C C . ASN A 1 101 ? -15.641 -3.501 19.686 1.00 96.38 101 ASN A C 1
ATOM 838 O O . ASN A 1 101 ? -14.621 -4.186 19.618 1.00 96.38 101 ASN A O 1
ATOM 842 N N . ARG A 1 102 ? -16.140 -2.877 18.612 1.00 94.56 102 ARG A N 1
ATOM 843 C CA . ARG A 1 102 ? -15.503 -2.937 17.295 1.00 94.56 102 ARG A CA 1
ATOM 844 C C . ARG A 1 102 ? -14.150 -2.227 17.273 1.00 94.56 102 ARG A C 1
ATOM 846 O O . ARG A 1 102 ? -13.238 -2.719 16.616 1.00 94.56 102 ARG A O 1
ATOM 853 N N . ILE A 1 103 ? -14.023 -1.087 17.952 1.00 95.38 103 ILE A N 1
ATOM 854 C CA . ILE A 1 103 ? -12.761 -0.345 18.058 1.00 95.38 103 ILE A CA 1
ATOM 855 C C . ILE A 1 103 ? -11.719 -1.199 18.776 1.00 95.38 103 ILE A C 1
ATOM 857 O O . ILE A 1 103 ? -10.643 -1.387 18.220 1.00 95.38 103 ILE A O 1
ATOM 861 N N . ILE A 1 104 ? -12.070 -1.792 19.922 1.00 96.94 104 ILE A N 1
ATOM 862 C CA . ILE A 1 104 ? -11.165 -2.665 20.687 1.00 96.94 104 ILE A CA 1
ATOM 863 C C . ILE A 1 104 ? -10.632 -3.801 19.802 1.00 96.94 104 ILE A C 1
ATOM 865 O O . ILE A 1 104 ? -9.425 -3.952 19.637 1.00 96.94 104 ILE A O 1
ATOM 869 N N . ALA A 1 105 ? -11.524 -4.536 19.130 1.00 95.44 105 ALA A N 1
ATOM 870 C CA . ALA A 1 105 ? -11.118 -5.643 18.263 1.00 95.44 105 ALA A CA 1
ATOM 871 C C . ALA A 1 105 ? -10.208 -5.202 17.096 1.00 95.44 105 ALA A C 1
ATOM 873 O O . ALA A 1 105 ? -9.311 -5.938 16.684 1.00 95.44 105 ALA A O 1
ATOM 874 N N . LEU A 1 106 ? -10.434 -4.007 16.538 1.00 94.56 106 LEU A N 1
ATOM 875 C CA . LEU A 1 106 ? -9.591 -3.449 15.476 1.00 94.56 106 LEU A CA 1
ATOM 876 C C . LEU A 1 106 ? -8.226 -2.984 15.997 1.00 94.56 106 LEU A C 1
ATOM 878 O O . LEU A 1 106 ? -7.239 -3.079 15.267 1.00 94.56 106 LEU A O 1
ATOM 882 N N . GLU A 1 107 ? -8.159 -2.472 17.224 1.00 95.25 107 GLU A N 1
ATOM 883 C CA . GLU A 1 107 ? -6.910 -2.059 17.862 1.00 95.25 107 GLU A CA 1
ATOM 884 C C . GLU A 1 107 ? -6.002 -3.251 18.162 1.00 95.25 107 GLU A C 1
ATOM 886 O O . GLU A 1 107 ? -4.810 -3.178 17.848 1.00 95.25 107 GLU A O 1
ATOM 891 N N . ASP A 1 108 ? -6.568 -4.356 18.647 1.00 94.75 108 ASP A N 1
ATOM 892 C CA . ASP A 1 108 ? -5.840 -5.610 18.862 1.00 94.75 108 ASP A CA 1
ATOM 893 C C . ASP A 1 108 ? -5.238 -6.125 17.546 1.00 94.75 108 ASP A C 1
ATOM 895 O O . ASP A 1 108 ? -4.028 -6.333 17.430 1.00 94.75 108 ASP A O 1
ATOM 899 N N . GLN A 1 109 ? -6.053 -6.211 16.488 1.00 94.50 109 GLN A N 1
ATOM 900 C CA . GLN A 1 109 ? -5.578 -6.621 15.162 1.00 94.50 109 GLN A CA 1
ATOM 901 C C . GLN A 1 109 ? -4.508 -5.674 14.602 1.00 94.50 109 GLN A C 1
ATOM 903 O O . GLN A 1 109 ? -3.549 -6.113 13.963 1.00 94.50 109 GLN A O 1
ATOM 908 N N . LYS A 1 110 ? -4.656 -4.359 14.818 1.00 95.00 110 LYS A N 1
ATOM 909 C CA . LYS A 1 110 ? -3.662 -3.362 14.397 1.00 95.00 110 LYS A CA 1
ATOM 910 C C . LYS A 1 110 ? -2.316 -3.631 15.068 1.00 95.00 110 LYS A C 1
ATOM 912 O O . LYS A 1 110 ? -1.295 -3.579 14.383 1.00 95.00 110 LYS A O 1
ATOM 917 N N . PHE A 1 111 ? -2.312 -3.927 16.367 1.00 94.94 111 PHE A N 1
ATOM 918 C CA . PHE A 1 111 ? -1.091 -4.223 17.110 1.00 94.94 111 PHE A CA 1
ATOM 919 C C . PHE A 1 111 ? -0.349 -5.436 16.530 1.00 94.94 111 PHE A C 1
ATOM 921 O O . PHE A 1 111 ? 0.851 -5.344 16.252 1.00 94.94 111 PHE A O 1
ATOM 928 N N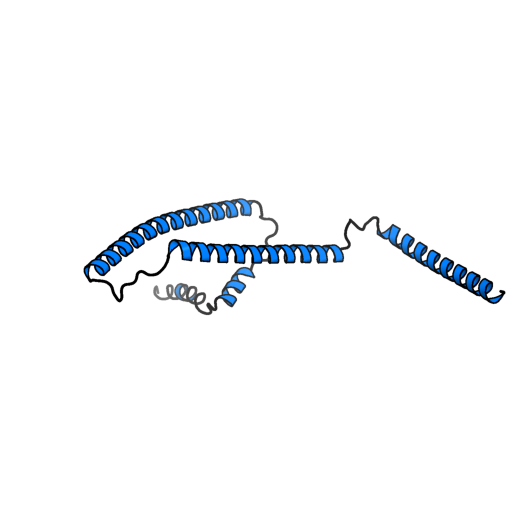 . ASP A 1 112 ? -1.066 -6.527 16.247 1.00 92.56 112 ASP A N 1
ATOM 929 C CA . ASP A 1 112 ? -0.487 -7.721 15.621 1.00 92.56 112 ASP A CA 1
ATOM 930 C C . ASP A 1 112 ? 0.135 -7.406 14.254 1.00 92.56 112 ASP A C 1
ATOM 932 O O . ASP A 1 112 ? 1.278 -7.788 13.967 1.00 92.56 112 ASP A O 1
ATOM 936 N N . PHE A 1 113 ? -0.579 -6.653 13.407 1.00 91.75 113 PHE A N 1
ATOM 937 C CA . PHE A 1 113 ? -0.058 -6.244 12.102 1.00 91.75 113 PHE A CA 1
ATOM 938 C C . PHE A 1 113 ? 1.187 -5.362 12.225 1.00 91.75 113 PHE A C 1
ATOM 940 O O . PHE A 1 113 ? 2.164 -5.586 11.507 1.00 91.75 113 PHE A O 1
ATOM 947 N N . GLU A 1 114 ? 1.190 -4.386 13.133 1.00 93.31 114 GLU A N 1
ATOM 948 C CA . GLU A 1 114 ? 2.350 -3.525 13.374 1.00 93.31 114 GLU A CA 1
ATOM 949 C C . GLU A 1 114 ? 3.567 -4.325 13.843 1.00 93.31 114 GLU A C 1
ATOM 951 O O . GLU A 1 114 ? 4.684 -4.075 13.379 1.00 93.31 114 GLU A O 1
ATOM 956 N N . TYR A 1 115 ? 3.369 -5.301 14.732 1.00 95.12 115 TYR A N 1
ATOM 957 C CA . TYR A 1 115 ? 4.443 -6.171 15.196 1.00 95.12 115 TYR A CA 1
ATOM 958 C C . TYR A 1 115 ? 5.026 -7.009 14.051 1.00 95.12 115 TYR A C 1
ATOM 960 O O . TYR A 1 115 ? 6.246 -7.042 13.860 1.00 95.12 115 TYR A O 1
ATOM 968 N N . ILE A 1 116 ? 4.167 -7.637 13.240 1.00 94.31 116 ILE A N 1
ATOM 969 C CA . ILE A 1 116 ? 4.592 -8.436 12.084 1.00 94.31 116 ILE A CA 1
ATOM 970 C C . ILE A 1 116 ? 5.374 -7.574 11.089 1.00 94.31 116 ILE A C 1
ATOM 972 O O . ILE A 1 116 ? 6.447 -7.985 10.642 1.00 94.31 116 ILE A O 1
ATOM 976 N N . VAL A 1 117 ? 4.879 -6.376 10.763 1.00 95.31 117 VAL A N 1
ATOM 977 C CA . VAL A 1 117 ? 5.558 -5.445 9.848 1.00 95.31 117 VAL A CA 1
ATOM 978 C C . VAL A 1 117 ? 6.932 -5.060 10.394 1.00 95.31 117 VAL A C 1
ATOM 980 O O . VAL A 1 117 ? 7.924 -5.229 9.688 1.00 95.31 117 VAL A O 1
ATOM 983 N N . LYS A 1 118 ? 7.028 -4.662 11.672 1.00 93.81 118 LYS A N 1
ATOM 984 C CA . LYS A 1 118 ? 8.308 -4.321 12.322 1.00 93.81 118 LYS A CA 1
ATOM 985 C C . LYS A 1 118 ? 9.302 -5.483 12.289 1.00 93.81 118 LYS A C 1
ATOM 987 O O . LYS A 1 118 ? 10.478 -5.284 11.979 1.00 93.81 118 LYS A O 1
ATOM 992 N N . LYS A 1 119 ? 8.843 -6.707 12.567 1.00 94.31 119 LYS A N 1
ATOM 993 C CA . LYS A 1 119 ? 9.680 -7.913 12.490 1.00 94.31 119 LYS A CA 1
ATOM 994 C C . LYS A 1 119 ? 10.192 -8.146 11.067 1.00 94.31 119 LYS A C 1
ATOM 996 O O . LYS A 1 119 ? 11.381 -8.401 10.876 1.00 94.31 119 LYS A O 1
ATOM 1001 N N . LYS A 1 120 ? 9.322 -8.025 10.061 1.00 93.00 120 LYS A N 1
ATOM 1002 C CA . LYS A 1 120 ? 9.701 -8.183 8.648 1.00 93.00 120 LYS A CA 1
ATOM 1003 C C . LYS A 1 120 ? 10.664 -7.100 8.177 1.00 93.00 120 LYS A C 1
ATOM 1005 O O . LYS A 1 120 ? 11.614 -7.417 7.461 1.00 93.00 120 LYS A O 1
ATOM 1010 N N . ASP A 1 121 ? 10.488 -5.862 8.621 1.00 92.06 121 ASP A N 1
ATOM 1011 C CA . ASP A 1 121 ? 11.424 -4.776 8.332 1.00 92.06 121 ASP A CA 1
ATOM 1012 C C . ASP A 1 121 ? 12.811 -5.069 8.910 1.00 92.06 121 ASP A C 1
ATOM 1014 O O . ASP A 1 121 ? 13.816 -4.913 8.211 1.00 92.06 121 ASP A O 1
ATOM 1018 N N . TYR A 1 122 ? 12.876 -5.585 10.142 1.00 90.88 122 TYR A N 1
ATOM 1019 C CA . TYR A 1 122 ? 14.135 -6.019 10.747 1.00 90.88 122 TYR A CA 1
ATOM 1020 C C . TYR A 1 122 ? 14.801 -7.157 9.957 1.00 90.88 122 TYR A C 1
ATOM 1022 O O . TYR A 1 122 ? 15.986 -7.064 9.634 1.00 90.88 122 TYR A O 1
ATOM 1030 N N . GLU A 1 123 ? 14.049 -8.194 9.567 1.00 89.94 123 GLU A N 1
ATOM 1031 C CA . GLU A 1 123 ? 14.551 -9.302 8.733 1.00 89.94 123 GLU A CA 1
ATOM 1032 C C . GLU A 1 123 ? 15.124 -8.794 7.393 1.00 89.94 123 GLU A C 1
ATOM 1034 O O . GLU A 1 123 ? 16.203 -9.213 6.956 1.00 89.94 123 GLU A O 1
ATOM 1039 N N . VAL A 1 124 ? 14.437 -7.846 6.745 1.00 89.31 124 VAL A N 1
ATOM 1040 C CA . VAL A 1 124 ? 14.888 -7.225 5.491 1.00 89.31 124 VAL A CA 1
ATOM 1041 C C . VAL A 1 124 ? 16.161 -6.404 5.701 1.00 89.31 124 VAL A C 1
ATOM 1043 O O . VAL A 1 124 ? 17.079 -6.492 4.879 1.00 89.31 124 VAL A O 1
ATOM 1046 N N . LEU A 1 125 ? 16.244 -5.613 6.774 1.00 87.56 125 LEU A N 1
ATOM 1047 C CA . LEU A 1 125 ? 17.429 -4.815 7.106 1.00 87.56 125 LEU A CA 1
ATOM 1048 C C . LEU A 1 125 ? 18.639 -5.700 7.423 1.00 87.56 125 LEU A C 1
ATOM 1050 O O . LEU A 1 125 ? 19.710 -5.491 6.851 1.00 87.56 125 LEU A O 1
ATOM 1054 N N . ALA A 1 126 ? 18.460 -6.732 8.247 1.00 86.06 126 ALA A N 1
ATOM 1055 C CA . ALA A 1 126 ? 19.508 -7.699 8.564 1.00 86.06 126 ALA A CA 1
ATOM 1056 C C . ALA A 1 126 ? 20.036 -8.386 7.292 1.00 86.06 126 ALA A C 1
ATOM 1058 O O . ALA A 1 126 ? 21.245 -8.443 7.050 1.00 86.06 126 ALA A O 1
ATOM 1059 N N . ARG A 1 127 ? 19.135 -8.823 6.402 1.00 80.88 127 ARG A N 1
ATOM 1060 C CA . ARG A 1 127 ? 19.506 -9.417 5.110 1.00 80.88 127 ARG A CA 1
ATOM 1061 C C . ARG A 1 127 ? 20.225 -8.425 4.190 1.00 80.88 127 ARG A C 1
ATOM 1063 O O . ARG A 1 127 ? 21.176 -8.812 3.510 1.00 80.88 127 ARG A O 1
ATOM 1070 N N . LYS A 1 128 ? 19.803 -7.156 4.141 1.00 81.50 128 LYS A N 1
ATOM 1071 C CA . LYS A 1 128 ? 20.499 -6.101 3.378 1.00 81.50 128 LYS A CA 1
ATOM 1072 C C . LYS A 1 128 ? 21.925 -5.899 3.891 1.00 81.50 128 LYS A C 1
ATOM 1074 O O . LYS A 1 128 ? 22.845 -5.882 3.080 1.00 81.50 128 LYS A O 1
ATOM 1079 N N . ASN A 1 129 ? 22.118 -5.834 5.206 1.00 75.44 129 ASN A N 1
ATOM 1080 C CA . ASN A 1 129 ? 23.437 -5.661 5.818 1.00 75.44 129 ASN A CA 1
ATOM 1081 C C . ASN A 1 129 ? 24.373 -6.843 5.513 1.00 75.44 129 ASN A C 1
ATOM 1083 O O . ASN A 1 129 ? 25.509 -6.632 5.087 1.00 75.44 129 ASN A O 1
ATOM 1087 N N . ASN A 1 130 ? 23.871 -8.079 5.586 1.00 73.12 130 ASN A N 1
ATOM 1088 C CA . ASN A 1 130 ? 24.634 -9.274 5.204 1.00 73.12 130 ASN A CA 1
ATOM 1089 C C . ASN A 1 130 ? 25.019 -9.282 3.712 1.00 73.12 130 ASN A C 1
ATOM 1091 O O . ASN A 1 130 ? 26.119 -9.699 3.350 1.00 73.12 130 ASN A O 1
ATOM 1095 N N . ASN A 1 131 ? 24.144 -8.781 2.834 1.00 67.56 131 ASN A N 1
ATOM 1096 C CA . ASN A 1 131 ? 24.439 -8.640 1.405 1.00 67.56 131 ASN A CA 1
ATOM 1097 C C . ASN A 1 131 ? 25.418 -7.491 1.102 1.00 67.56 131 ASN A C 1
ATOM 1099 O O . ASN A 1 131 ? 26.170 -7.575 0.131 1.00 67.56 131 ASN A O 1
ATOM 1103 N N . ASN A 1 132 ? 25.438 -6.437 1.921 1.00 57.00 132 ASN A N 1
ATOM 1104 C CA . ASN A 1 132 ? 26.367 -5.313 1.778 1.00 57.00 132 ASN A CA 1
ATOM 1105 C C . ASN A 1 132 ? 27.804 -5.696 2.171 1.00 57.00 132 ASN A C 1
ATOM 1107 O O . ASN A 1 132 ? 28.744 -5.219 1.539 1.00 57.00 132 ASN A O 1
ATOM 1111 N N . ASN A 1 133 ? 27.991 -6.650 3.092 1.00 53.75 133 ASN A N 1
ATOM 1112 C CA . ASN A 1 133 ? 29.310 -7.236 3.377 1.00 53.75 133 ASN A CA 1
ATOM 1113 C C . ASN A 1 133 ? 29.918 -7.993 2.175 1.00 53.75 133 ASN A C 1
ATOM 1115 O O . ASN A 1 133 ? 31.132 -8.165 2.122 1.00 53.75 133 ASN A O 1
ATOM 1119 N N . LYS A 1 134 ? 29.113 -8.375 1.169 1.00 50.38 134 LYS A N 1
ATOM 1120 C CA . LYS A 1 134 ? 29.584 -8.924 -0.121 1.00 50.38 134 LYS A CA 1
ATOM 1121 C C . LYS A 1 134 ? 29.850 -7.860 -1.198 1.00 50.38 134 LYS A C 1
ATOM 1123 O O . LYS A 1 134 ? 30.383 -8.196 -2.249 1.00 50.38 134 LYS A O 1
ATOM 1128 N N . LYS A 1 135 ? 29.484 -6.591 -0.975 1.00 46.62 135 LYS A N 1
ATOM 1129 C CA . LYS A 1 135 ? 29.562 -5.498 -1.966 1.00 46.62 135 LYS A CA 1
ATOM 1130 C C . LYS A 1 135 ? 30.483 -4.348 -1.535 1.00 46.62 135 LYS A C 1
ATOM 1132 O O . LYS A 1 135 ? 30.229 -3.200 -1.881 1.00 46.62 135 LYS A O 1
ATOM 1137 N N . LYS A 1 136 ? 31.609 -4.629 -0.867 1.00 43.81 136 LYS A N 1
ATOM 1138 C CA . LYS A 1 136 ? 32.722 -3.659 -0.728 1.00 43.81 136 LYS A CA 1
ATOM 1139 C C . LYS A 1 136 ? 33.520 -3.471 -2.033 1.00 43.81 136 LYS A C 1
ATOM 1141 O O . LYS A 1 136 ? 34.733 -3.318 -2.024 1.00 43.81 136 LYS A O 1
ATOM 1146 N N . THR A 1 137 ? 32.837 -3.447 -3.171 1.00 44.03 137 THR A N 1
ATOM 1147 C CA . THR A 1 137 ? 33.392 -2.975 -4.439 1.00 44.03 137 THR A CA 1
ATOM 1148 C C . THR A 1 137 ? 32.320 -2.126 -5.104 1.00 44.03 137 THR A C 1
ATOM 1150 O O . THR A 1 137 ? 31.281 -2.647 -5.510 1.00 44.03 137 THR A O 1
ATOM 1153 N N . ASN A 1 138 ? 32.600 -0.828 -5.214 1.00 50.66 138 ASN A N 1
ATOM 1154 C CA . ASN A 1 138 ? 31.821 0.201 -5.910 1.00 50.66 138 ASN A CA 1
ATOM 1155 C C . ASN A 1 138 ? 30.605 0.753 -5.153 1.00 50.66 138 ASN A C 1
ATOM 1157 O O . ASN A 1 138 ? 29.459 0.547 -5.549 1.00 50.66 138 ASN A O 1
ATOM 1161 N N . GLN A 1 139 ? 30.865 1.556 -4.120 1.00 44.34 139 GLN A N 1
ATOM 1162 C CA . GLN A 1 139 ? 29.885 2.514 -3.614 1.00 44.34 139 GLN A CA 1
ATOM 1163 C C . GLN A 1 139 ? 30.492 3.919 -3.596 1.00 44.34 139 GLN A C 1
ATOM 1165 O O . GLN A 1 139 ? 30.930 4.420 -2.570 1.00 44.34 139 GLN A O 1
ATOM 1170 N N . CYS A 1 140 ? 30.517 4.543 -4.773 1.00 39.09 140 CYS A N 1
ATOM 1171 C CA . CYS A 1 140 ? 30.493 5.993 -4.904 1.00 39.09 140 CYS A CA 1
ATOM 1172 C C . CYS A 1 140 ? 29.101 6.370 -5.434 1.00 39.09 140 CYS A C 1
ATOM 1174 O O . CYS A 1 140 ? 28.559 5.668 -6.291 1.00 39.09 140 CYS A O 1
ATOM 1176 N N . CYS A 1 141 ? 28.555 7.463 -4.901 1.00 41.12 141 CYS A N 1
ATOM 1177 C CA . CYS A 1 141 ? 27.272 8.099 -5.220 1.00 41.12 141 CYS A CA 1
ATOM 1178 C C . CYS A 1 141 ? 26.028 7.505 -4.537 1.00 41.12 141 CYS A C 1
ATOM 1180 O O . CYS A 1 141 ? 25.267 6.760 -5.148 1.00 41.12 141 CYS A O 1
ATOM 1182 N N . ASN A 1 142 ? 25.761 7.929 -3.297 1.00 43.25 142 ASN A N 1
ATOM 1183 C CA . ASN A 1 142 ? 24.387 8.106 -2.807 1.00 43.25 142 ASN A CA 1
ATOM 1184 C C . ASN A 1 142 ? 24.324 9.133 -1.658 1.00 43.25 142 ASN A C 1
ATOM 1186 O O . ASN A 1 142 ? 23.867 8.835 -0.563 1.00 43.25 142 ASN A O 1
ATOM 1190 N N . GLU A 1 143 ? 24.755 10.367 -1.929 1.00 46.84 143 GLU A N 1
ATOM 1191 C CA . GLU A 1 143 ? 24.441 11.537 -1.082 1.00 46.84 143 GLU A CA 1
ATOM 1192 C C . GLU A 1 143 ? 23.131 12.234 -1.514 1.00 46.84 143 GLU A C 1
ATOM 1194 O O . GLU A 1 143 ? 22.578 13.057 -0.790 1.00 46.84 143 GLU A O 1
ATOM 1199 N N . ASN A 1 144 ? 22.561 11.852 -2.664 1.00 52.31 144 ASN A N 1
ATOM 1200 C CA . ASN A 1 144 ? 21.431 12.566 -3.274 1.00 52.31 144 ASN A CA 1
ATOM 1201 C C . ASN A 1 144 ? 20.037 12.127 -2.790 1.00 52.31 144 ASN A C 1
ATOM 1203 O O . ASN A 1 144 ? 19.063 12.824 -3.062 1.00 52.31 144 ASN A O 1
ATOM 1207 N N . VAL A 1 145 ? 19.903 10.999 -2.081 1.00 51.69 145 VAL A N 1
ATOM 1208 C CA . VAL A 1 145 ? 18.584 10.517 -1.610 1.00 51.69 145 VAL A CA 1
ATOM 1209 C C . VAL A 1 145 ? 18.133 11.267 -0.352 1.00 51.69 145 VAL A C 1
ATOM 1211 O O . VAL A 1 145 ? 16.962 11.623 -0.236 1.00 51.69 145 VAL A O 1
ATOM 1214 N N . THR A 1 146 ? 19.062 11.594 0.551 1.00 50.62 146 THR A N 1
ATOM 1215 C CA . THR A 1 146 ? 18.764 12.332 1.790 1.00 50.62 146 THR A CA 1
ATOM 1216 C C . THR A 1 146 ? 18.324 13.769 1.495 1.00 50.62 146 THR A C 1
ATOM 1218 O O . THR A 1 146 ? 17.306 14.219 2.016 1.00 50.62 146 THR A O 1
ATOM 1221 N N . GLN A 1 147 ? 19.001 14.454 0.565 1.00 50.72 147 GLN A N 1
ATOM 1222 C CA . GLN A 1 147 ? 18.656 15.829 0.174 1.00 50.72 147 GLN A CA 1
ATOM 1223 C C . GLN A 1 147 ? 17.304 15.932 -0.555 1.00 50.72 147 GLN A C 1
ATOM 1225 O O . GLN A 1 147 ? 16.648 16.973 -0.502 1.00 50.72 147 GLN A O 1
ATOM 1230 N N . MET A 1 148 ? 16.857 14.866 -1.232 1.00 50.31 148 MET A N 1
ATOM 1231 C CA . MET A 1 148 ? 15.563 14.869 -1.925 1.00 50.31 148 MET A CA 1
ATOM 1232 C C . MET A 1 148 ? 14.380 14.756 -0.950 1.00 50.31 148 MET A C 1
ATOM 1234 O O . MET A 1 148 ? 13.358 15.412 -1.157 1.00 50.31 148 MET A O 1
ATOM 1238 N N . CYS A 1 149 ? 14.531 13.983 0.133 1.00 43.59 149 CYS A N 1
ATOM 1239 C CA . CYS A 1 149 ? 13.537 13.907 1.211 1.00 43.59 149 CYS A CA 1
ATOM 1240 C C . CYS A 1 149 ? 13.396 15.236 1.967 1.00 43.59 149 CYS A C 1
ATOM 1242 O O . CYS A 1 149 ? 12.280 15.627 2.299 1.00 43.59 149 CYS A O 1
ATOM 1244 N N . GLU A 1 150 ? 14.497 15.961 2.189 1.00 51.50 150 GLU A N 1
ATOM 1245 C CA . GLU A 1 150 ? 14.459 17.269 2.859 1.00 51.50 150 GLU A CA 1
ATOM 1246 C C . GLU A 1 150 ? 13.734 18.338 2.023 1.00 51.50 150 GLU A C 1
ATOM 1248 O O . GLU A 1 150 ? 13.011 19.165 2.578 1.00 51.50 150 GLU A O 1
ATOM 1253 N N . ARG A 1 151 ? 13.857 18.295 0.686 1.00 54.22 151 ARG A N 1
ATOM 1254 C CA . ARG A 1 151 ? 13.188 19.254 -0.214 1.00 54.22 151 ARG A CA 1
ATOM 1255 C C . ARG A 1 151 ? 11.695 18.993 -0.410 1.00 54.22 151 ARG A C 1
ATOM 1257 O O . ARG A 1 151 ? 10.944 19.953 -0.535 1.00 54.22 151 ARG A O 1
ATOM 1264 N N . LEU A 1 152 ? 11.256 17.732 -0.454 1.00 51.47 152 LEU A N 1
ATOM 1265 C CA . LEU A 1 152 ? 9.840 17.397 -0.678 1.00 51.47 152 LEU A CA 1
ATOM 1266 C C . LEU A 1 152 ? 8.969 17.538 0.571 1.00 51.47 152 LEU A C 1
ATOM 1268 O O . LEU A 1 152 ? 7.771 17.771 0.445 1.00 51.47 152 LEU A O 1
ATOM 1272 N N . LEU A 1 153 ? 9.549 17.388 1.762 1.00 48.00 153 LEU A N 1
ATOM 1273 C CA . LEU A 1 153 ? 8.793 17.409 3.014 1.00 48.00 153 LEU A CA 1
ATOM 1274 C C . LEU A 1 153 ? 8.823 18.758 3.740 1.00 48.00 153 LEU A C 1
ATOM 1276 O O . LEU A 1 153 ? 8.250 18.865 4.818 1.00 48.00 153 LEU A O 1
ATOM 1280 N N . GLY A 1 154 ? 9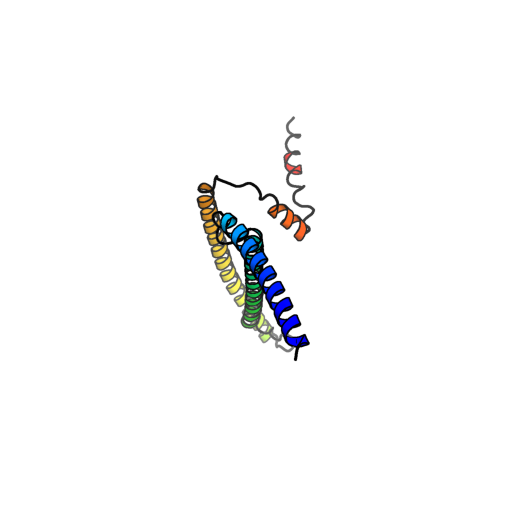.483 19.786 3.193 1.00 49.19 154 GLY A N 1
ATOM 1281 C CA . GLY A 1 154 ? 9.485 21.117 3.809 1.00 49.19 154 GLY A CA 1
ATOM 1282 C C . GLY A 1 154 ? 9.997 21.140 5.258 1.00 49.19 154 GLY A C 1
ATOM 1283 O O . GLY A 1 154 ? 9.683 22.066 5.998 1.00 49.19 154 GLY A O 1
ATOM 1284 N N . TYR A 1 155 ? 10.798 20.156 5.688 1.00 49.94 155 TYR A N 1
ATOM 1285 C CA . TYR A 1 155 ? 11.401 20.130 7.026 1.00 49.94 155 TYR A CA 1
ATOM 1286 C C . TYR A 1 155 ? 12.669 20.989 7.074 1.00 49.94 155 TYR A C 1
ATOM 1288 O O . TYR A 1 155 ? 13.755 20.538 7.435 1.00 49.94 155 TYR A O 1
ATOM 1296 N N . ALA A 1 156 ? 12.536 22.273 6.758 1.00 50.09 156 ALA A N 1
ATOM 1297 C CA . ALA A 1 156 ? 13.527 23.265 7.140 1.00 50.09 156 ALA A CA 1
ATOM 1298 C C . ALA A 1 156 ? 13.358 23.588 8.637 1.00 50.09 156 ALA A C 1
ATOM 1300 O O . ALA A 1 156 ? 12.795 24.624 8.961 1.00 50.09 156 ALA A O 1
ATOM 1301 N N . SER A 1 157 ? 13.772 22.704 9.563 1.00 46.16 157 SER A N 1
ATOM 1302 C CA . SER A 1 157 ? 14.023 23.104 10.977 1.00 46.16 157 SER A CA 1
ATOM 1303 C C . SER A 1 157 ? 14.490 22.029 11.974 1.00 46.16 157 SER A C 1
ATOM 1305 O O . SER A 1 157 ? 14.821 22.406 13.096 1.00 46.16 157 SER A O 1
ATOM 1307 N N . LEU A 1 158 ? 14.587 20.732 11.652 1.00 46.12 158 LEU A N 1
ATOM 1308 C CA . LEU A 1 158 ? 14.871 19.728 12.706 1.00 46.12 158 LEU A CA 1
ATOM 1309 C C . LEU A 1 158 ? 16.314 19.198 12.769 1.00 46.12 158 LEU A C 1
ATOM 1311 O O . LEU A 1 158 ? 16.761 18.814 13.849 1.00 46.12 158 LEU A O 1
ATOM 1315 N N . SER A 1 159 ? 17.106 19.286 11.695 1.00 40.84 159 SER A N 1
ATOM 1316 C CA . SER A 1 159 ? 18.512 18.830 11.726 1.00 40.84 159 SER A CA 1
ATOM 1317 C C . SER A 1 159 ? 19.500 19.828 12.351 1.00 40.84 159 SER A C 1
ATOM 1319 O O . SER A 1 159 ? 20.605 19.434 12.708 1.00 40.84 159 SER A O 1
ATOM 1321 N N . ARG A 1 160 ? 19.120 21.099 12.568 1.00 44.75 160 ARG A N 1
ATOM 1322 C CA . ARG A 1 160 ? 19.994 22.095 13.230 1.00 44.75 160 ARG A CA 1
ATOM 1323 C C . ARG A 1 160 ? 19.917 22.104 14.764 1.00 44.75 160 ARG A C 1
ATOM 1325 O O . ARG A 1 160 ? 20.776 22.706 15.394 1.00 44.75 160 ARG A O 1
ATOM 1332 N N . ARG A 1 161 ? 18.946 21.419 15.387 1.00 42.66 161 ARG A N 1
ATOM 1333 C CA . ARG A 1 161 ? 18.835 21.358 16.863 1.00 42.66 161 ARG A CA 1
ATOM 1334 C C . ARG A 1 161 ? 19.632 20.230 17.519 1.00 42.66 161 ARG A C 1
ATOM 1336 O O . ARG A 1 161 ? 19.923 20.334 18.703 1.00 42.66 161 ARG A O 1
ATOM 1343 N N . ARG A 1 162 ? 20.030 19.182 16.786 1.00 40.91 162 ARG A N 1
ATOM 1344 C CA . ARG A 1 162 ? 20.799 18.065 17.374 1.00 40.91 162 ARG A CA 1
ATOM 1345 C C . ARG A 1 162 ? 22.297 18.332 17.521 1.00 40.91 162 ARG A C 1
ATOM 1347 O O . ARG A 1 162 ? 22.927 17.677 18.339 1.00 40.91 162 ARG A O 1
ATOM 1354 N N . THR A 1 163 ? 22.862 19.295 16.796 1.00 41.72 163 THR A N 1
ATOM 1355 C CA . THR A 1 163 ? 24.277 19.673 16.962 1.00 41.72 163 THR A CA 1
ATOM 1356 C C . THR A 1 163 ? 24.487 20.808 17.964 1.00 41.72 163 THR A C 1
ATOM 1358 O O . THR A 1 163 ? 25.596 20.957 18.459 1.00 41.72 163 THR A O 1
ATOM 1361 N N . ALA A 1 164 ? 23.439 21.557 18.329 1.00 41.81 164 ALA A N 1
ATOM 1362 C CA . ALA A 1 164 ? 23.530 22.647 19.307 1.00 41.81 164 ALA A CA 1
ATOM 1363 C C . ALA A 1 164 ? 23.424 22.183 20.775 1.00 41.81 164 ALA A C 1
ATOM 1365 O O . ALA A 1 164 ? 23.925 22.868 21.660 1.00 41.81 164 ALA A O 1
ATOM 1366 N N . SER A 1 165 ? 22.828 21.015 21.065 1.00 41.75 165 SER A N 1
ATOM 1367 C CA . SER A 1 165 ? 22.778 20.497 22.447 1.00 41.75 165 SER A CA 1
ATOM 1368 C C . SER A 1 165 ? 24.034 19.718 22.859 1.00 41.75 165 SER A C 1
ATOM 1370 O O . SER A 1 165 ? 24.210 19.437 24.038 1.00 41.75 165 SER A O 1
ATOM 1372 N N . ALA A 1 166 ? 24.915 19.371 21.913 1.00 47.03 166 ALA A N 1
ATOM 1373 C CA . ALA A 1 166 ? 26.157 18.644 22.192 1.00 47.03 166 ALA A CA 1
ATOM 1374 C C . ALA A 1 166 ? 27.339 19.567 22.557 1.00 47.03 166 ALA A C 1
ATOM 1376 O O . ALA A 1 166 ? 28.364 19.084 23.031 1.00 47.03 166 ALA A O 1
ATOM 1377 N N . THR A 1 167 ? 27.203 20.884 22.366 1.00 47.03 167 THR A N 1
ATOM 1378 C CA . THR A 1 167 ? 28.245 21.878 22.682 1.00 47.03 167 THR A CA 1
ATOM 1379 C C . THR A 1 167 ? 27.952 22.710 23.931 1.00 47.03 167 THR A C 1
ATOM 1381 O O . THR A 1 167 ? 28.867 23.338 24.440 1.00 47.03 167 THR A O 1
ATOM 1384 N N . PHE A 1 168 ? 26.732 22.673 24.479 1.00 42.94 168 PHE A N 1
ATOM 1385 C CA . PHE A 1 168 ? 26.377 23.425 25.696 1.00 42.94 168 PHE A CA 1
ATOM 1386 C C . PHE A 1 168 ? 26.644 22.657 27.008 1.00 42.94 168 PHE A C 1
ATOM 1388 O O . PHE A 1 168 ? 26.612 23.233 28.086 1.00 42.94 168 PHE A O 1
ATOM 1395 N N . GLY A 1 169 ? 26.927 21.351 26.931 1.00 46.91 169 GLY A N 1
ATOM 1396 C CA . GLY A 1 169 ? 27.187 20.492 28.097 1.00 46.91 169 GLY A CA 1
ATOM 1397 C C . GLY A 1 169 ? 28.660 20.360 28.503 1.00 46.91 169 GLY A C 1
ATOM 1398 O O . GLY A 1 169 ? 28.970 19.504 29.321 1.00 46.91 169 GLY A O 1
ATOM 1399 N N . LYS A 1 170 ? 29.577 21.139 27.911 1.00 49.91 170 LYS A N 1
ATOM 1400 C CA . LYS A 1 170 ? 31.020 21.107 28.239 1.00 49.91 170 LYS A CA 1
ATOM 1401 C C . LYS A 1 170 ? 31.564 22.410 28.841 1.00 49.91 170 LYS A C 1
ATOM 1403 O O . LYS A 1 170 ? 32.762 22.503 29.074 1.00 49.91 170 LYS A O 1
ATOM 1408 N N . GLU A 1 171 ? 30.701 23.385 29.118 1.00 50.50 171 GLU A N 1
ATOM 1409 C CA . GLU A 1 171 ? 31.071 24.684 29.711 1.00 50.50 171 GLU A CA 1
ATOM 1410 C C . GLU A 1 171 ? 30.548 24.880 31.147 1.00 50.50 171 GLU A C 1
ATOM 1412 O O . GLU A 1 171 ? 30.613 25.975 31.687 1.00 50.50 171 GLU A O 1
ATOM 1417 N N . LEU A 1 172 ? 30.067 23.812 31.790 1.00 51.38 172 LEU A N 1
ATOM 1418 C CA . LEU A 1 172 ? 29.558 23.829 33.171 1.00 51.38 172 LEU A CA 1
ATOM 1419 C C . LEU A 1 172 ? 30.314 22.866 34.100 1.00 51.38 172 LEU A C 1
ATOM 1421 O O . LEU A 1 172 ? 29.794 22.435 35.123 1.00 51.38 172 LEU A O 1
ATOM 1425 N N . GLU A 1 173 ? 31.553 22.538 33.734 1.00 49.50 173 GLU A N 1
ATOM 1426 C CA . GLU A 1 173 ? 32.476 21.756 34.560 1.00 49.50 173 GLU A CA 1
ATOM 1427 C C . GLU A 1 173 ? 33.901 22.333 34.448 1.00 49.50 173 GLU A C 1
ATOM 1429 O O . GLU A 1 173 ? 34.845 21.657 34.037 1.00 49.50 173 GLU A O 1
ATOM 1434 N N . LYS A 1 174 ? 34.021 23.633 34.753 1.00 43.53 174 LYS A N 1
ATOM 1435 C CA . LYS A 1 174 ? 35.237 24.323 35.211 1.00 43.53 174 LYS A CA 1
ATOM 1436 C C . LYS A 1 174 ? 34.855 25.469 36.135 1.00 43.53 174 LYS A C 1
ATOM 1438 O O . LYS A 1 174 ? 33.935 26.223 35.754 1.00 43.53 174 LYS A O 1
#

Sequence (174 aa):
MADDEEKKRKQAETDRKRAEVRARLEEASKAKKAKKGFMTPDRKKKLRLLLRKKAAEELKKEQERKAAERRRIIEERCGKPKNVDDASEETVKRVLREYHNRIIALEDQKFDFEYIVKKKDYEVLARKNNNNNKKKTNQCCNENVTQMCERLLGYASLSRRRTASATFGKELEK

=== Feature glossary ===
Key to the feature types in this record:

Secondary structure (8-state, DSSP). Secondary structure is the local, repeating backbone conformation. DSSP classifies it into eight states by reading the hydrogen-bond network: three helix types (H, G, I), two β types (E, B), two non-regular types (T, S), and unstructured coil (-).

Backbone torsions (φ/ψ). Backbone dihedral angles. Every residue except chain termini has a φ (preceding-C → N → Cα → C) and a ψ (N → Cα → C → next-N). They are reported in degrees following the IUPAC sign convention. Secondary structure is essentially a statement about which (φ, ψ) basin each residue occupies.

Predicted aligned error. Predicted Aligned Error (PAE) is an AlphaFold confidence matrix: entry (i, j) is the expected error in the position of residue j, in ångströms, when the prediction is superimposed on the true structure at residue i. Low PAE within a block of residues means that block is internally rigid and well-predicted; high PAE between two blocks means their relative placement is uncertain even if each block individually is confident.

B-factor. B-factor (Debye–Waller factor) reflects atomic displacement in the crystal lattice. It is an experimental observable (units Å²), not a prediction; low values mean the atom is pinned down, high values mean it moves or is heterogeneous across the crystal.

Secondary structure (3-state, P-SEA). Three-state secondary structure (P-SEA) collapses the eight DSSP classes into helix (a), strand (b), and coil (c). P-SEA assigns these from Cα geometry alone — distances and angles — without requiring backbone oxygens, so it works on any Cα trace.

Sequence. Primary structure: the covalent order of the twenty standard amino acids along the backbone. Two proteins with the same sequence will (almost always) fold to the same structure; two with 30% identity often share a fold but not the details.

pLDDT. pLDDT is the predicted lDDT-Cα score: AlphaFold's confidence that the local environment of each residue (all inter-atomic distances within 15 Å) is correctly placed. It is a per-residue number between 0 and 100, with higher meaning more reliable.

InterPro / GO / CATH / organism. Functional annotations link the protein to curated databases. InterPro entries identify conserved domains and families by matching the sequence against member-database signatures (Pfam, PROSITE, CDD, …). Gene Ontology (GO) terms describe molecular function, biological process, and cellular component in a controlled vocabulary. CATH places the structure in a hierarchical fold classification (Class/Architecture/Topology/Homologous-superfamily). The organism is the source species.

Contact-map, Ramachandran, and PAE plots. Three diagnostic plots accompany the record. The Cα contact map visualizes the tertiary structure as a 2D adjacency matrix (8 Å cutoff, sequence-local contacts suppressed). The Ramachandran plot shows the distribution of backbone (φ, ψ) torsions, with points in the α and β basins reflecting secondary structure content. The PAE plot shows AlphaFold's inter-residue confidence as a color matrix.

mmCIF coordinates. The mmCIF table is the protein's shape written out atom by atom. For each backbone N, Cα, C, and carbonyl O, it records an (x, y, z) coordinate triple in Å plus the residue type, chain letter, and residue number.

Radius of gyration, Cα contacts, bounding box. Three whole-structure scalars: the radius of gyration (RMS distance of Cα from centroid, in Å), the count of Cα–Cα contacts (pairs closer than 8 Å and separated by more than four residues in sequence — i.e. tertiary, not local, contacts), and the bounding-box dimensions. Together they distinguish compact globular folds from extended fibres or disordered chains.

Foldseek 3Di. The Foldseek 3Di string encodes local tertiary geometry as a 20-letter alphabet — one character per residue — derived from the relative positions of nearby Cα atoms. Unlike the amino-acid sequence, 3Di is a direct function of the 3D structure, so two proteins with the same fold have similar 3Di strings even at low sequence identity.

Rendered structure images. Six rendered views show the 3D structure from the faces of a cube — i.e. along ±x, ±y, ±z. Rendering representation is drawn randomly per protein from cartoon (secondary-structure ribbons), sticks (backbone bonds), or molecular surface; coloring is either N→C rainbow (blue at the N-terminus through red at the C-terminus) or one color per chain.

Nearest PDB structures. The Foldseek neighbor list gives the closest experimentally determined structures in the PDB, ranked by structural alignment. TM-score near 1 means near-identical fold; near 0.3 means only rough topology match. This is how one finds what a novel AlphaFold prediction most resembles in the solved-structure universe.

Solvent-accessible surface area. SASA measures how much of the protein is reachable by solvent. It is computed by rolling a water-sized probe over the atomic surface and summing the exposed area (Å²). Per-residue SASA distinguishes core (buried, low SASA) from surface (exposed, high SASA) residues; total SASA is a whole-molecule size measure.